Protein AF-A0A8J4T0K3-F1 (afdb_monomer)

Foldseek 3Di:
DADVVVVVVVCPLADPVLVVQLVVQLVVVLVVVQVVVVVVLVVVCVVPVPDDDDPDRPRPDRDNVSSVV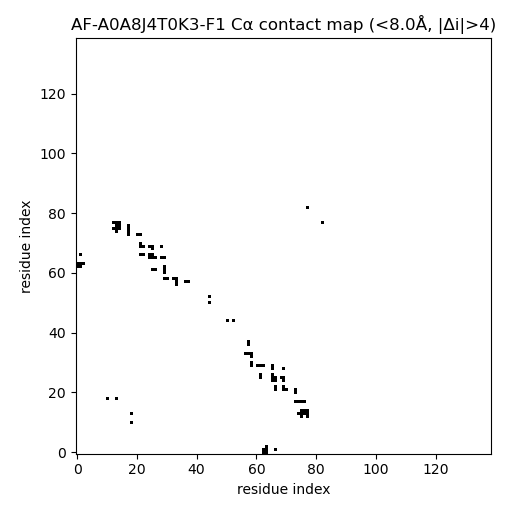SVVPRDHPDDPVNVVVVVVVVVVVVVVVPPPPDDDDPPDPPDDDDDDDDDDDDDDDDDDDDPDDPPPPPD

Secondary structure (DSSP, 8-state):
---HHHHHHHTTT--HHHHHHHHHHHHHHHHHHHHHHHHHHHHHHHH-TTSPP----S--S--HHHHHHHHHT---SS-HHHHHHHHHHHHHHHHTTTSTT----TT-------------------------SSS-S--

Structure (mmCIF, N/CA/C/O backbone):
data_AF-A0A8J4T0K3-F1
#
_entry.id   AF-A0A8J4T0K3-F1
#
loop_
_atom_site.group_PDB
_atom_site.id
_atom_site.type_symbol
_atom_site.label_atom_id
_atom_site.label_alt_id
_atom_site.label_comp_id
_atom_site.label_asym_id
_atom_site.label_entity_id
_atom_site.label_seq_id
_atom_site.pdbx_PDB_ins_code
_atom_site.Cartn_x
_atom_site.Cartn_y
_atom_site.Cartn_z
_atom_site.occupancy
_atom_site.B_iso_or_equiv
_atom_site.auth_seq_id
_atom_site.auth_comp_id
_atom_site.auth_asym_id
_atom_site.auth_atom_id
_atom_site.pdbx_PDB_model_num
ATOM 1 N N . ASP A 1 1 ? -5.083 -6.434 -13.084 1.00 83.25 1 ASP A N 1
ATOM 2 C CA . ASP A 1 1 ? -5.726 -5.509 -12.144 1.00 83.25 1 ASP A CA 1
ATOM 3 C C . ASP A 1 1 ? -5.558 -5.913 -10.679 1.00 83.25 1 ASP A C 1
ATOM 5 O O . ASP A 1 1 ? -5.376 -7.106 -10.391 1.00 83.25 1 ASP A O 1
ATOM 9 N N . VAL A 1 2 ? -5.563 -4.923 -9.781 1.00 92.56 2 VAL A N 1
ATOM 10 C CA . VAL A 1 2 ? -5.428 -5.089 -8.320 1.00 92.56 2 VAL A CA 1
ATOM 11 C C . VAL A 1 2 ? -6.794 -5.417 -7.708 1.00 92.56 2 VAL A C 1
ATOM 13 O O . VAL A 1 2 ? -7.742 -4.651 -7.843 1.00 92.56 2 VAL A O 1
ATOM 16 N N . ASP A 1 3 ? -6.904 -6.550 -7.007 1.00 94.75 3 ASP A N 1
ATOM 17 C CA . ASP A 1 3 ? -8.151 -6.954 -6.344 1.00 94.75 3 ASP A CA 1
ATOM 18 C C . ASP A 1 3 ? -8.245 -6.344 -4.935 1.00 94.75 3 ASP A C 1
ATOM 20 O O . ASP A 1 3 ? -7.762 -6.904 -3.946 1.00 94.75 3 ASP A O 1
ATOM 24 N N . LEU A 1 4 ? -8.881 -5.174 -4.849 1.00 95.38 4 LEU A N 1
ATOM 25 C CA . LEU A 1 4 ? -9.115 -4.478 -3.580 1.00 95.38 4 LEU A CA 1
ATOM 26 C C . LEU A 1 4 ? -10.061 -5.252 -2.647 1.00 95.38 4 LEU A C 1
ATOM 28 O O . LEU A 1 4 ? -9.947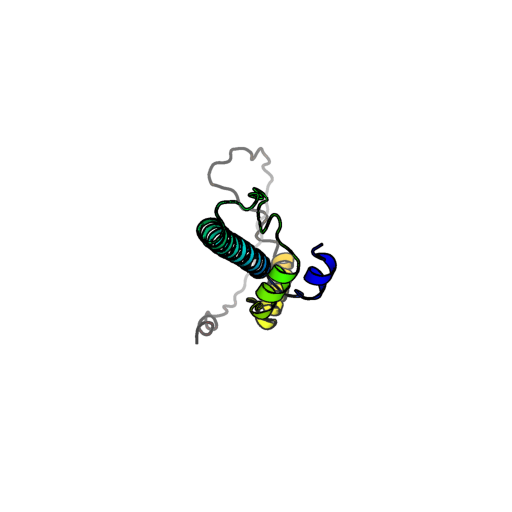 -5.137 -1.428 1.00 95.38 4 LEU A O 1
ATOM 32 N N . GLY A 1 5 ? -10.973 -6.059 -3.199 1.00 96.94 5 GLY A N 1
ATOM 33 C CA . GLY A 1 5 ? -11.888 -6.886 -2.415 1.00 96.94 5 GLY A CA 1
ATOM 34 C C . GLY A 1 5 ? -11.161 -8.029 -1.713 1.00 96.94 5 GLY A C 1
ATOM 35 O O . GLY A 1 5 ? -11.453 -8.334 -0.556 1.00 96.94 5 GLY A O 1
ATOM 36 N N . TYR A 1 6 ? -10.183 -8.638 -2.383 1.00 95.50 6 TYR A N 1
ATOM 37 C CA . TYR A 1 6 ? -9.279 -9.601 -1.763 1.00 95.50 6 TYR A CA 1
ATOM 38 C C . TYR A 1 6 ? -8.399 -8.939 -0.700 1.00 95.50 6 TYR A C 1
ATOM 40 O O . TYR A 1 6 ? -8.351 -9.441 0.422 1.00 95.50 6 TYR A O 1
ATOM 48 N N . LEU A 1 7 ? -7.773 -7.794 -1.012 1.00 95.81 7 LEU A N 1
ATOM 49 C CA . LEU A 1 7 ? -6.939 -7.054 -0.055 1.00 95.81 7 LEU A CA 1
ATOM 50 C C . LEU A 1 7 ? -7.706 -6.727 1.231 1.00 95.81 7 LEU A C 1
ATOM 52 O O . LEU A 1 7 ? -7.226 -7.049 2.312 1.00 95.81 7 LEU A O 1
ATOM 56 N N . ALA A 1 8 ? -8.933 -6.212 1.118 1.00 96.44 8 ALA A N 1
ATOM 57 C CA . ALA A 1 8 ? -9.779 -5.912 2.271 1.00 96.44 8 ALA A CA 1
ATOM 58 C C . ALA A 1 8 ? -10.052 -7.142 3.158 1.00 96.44 8 ALA A C 1
ATOM 60 O O . ALA A 1 8 ? -10.050 -7.030 4.383 1.00 96.44 8 ALA A O 1
ATOM 61 N N . LYS A 1 9 ? -10.250 -8.326 2.558 1.00 96.88 9 LYS A N 1
ATOM 62 C CA . LYS A 1 9 ? -10.474 -9.579 3.301 1.00 96.88 9 LYS A CA 1
ATOM 63 C C . LYS A 1 9 ? -9.237 -10.028 4.078 1.00 96.88 9 LYS A C 1
ATOM 65 O O . LYS A 1 9 ? -9.379 -10.579 5.166 1.00 96.88 9 LYS A O 1
ATOM 70 N N . VAL A 1 10 ? -8.039 -9.825 3.528 1.00 95.62 10 VAL A N 1
ATOM 71 C CA . VAL A 1 10 ? -6.784 -10.275 4.157 1.00 95.62 10 VAL A CA 1
ATOM 72 C C . VAL A 1 10 ? -6.181 -9.251 5.121 1.00 95.62 10 VAL A C 1
ATOM 74 O O . VAL A 1 10 ? -5.312 -9.606 5.913 1.00 95.62 10 VAL A O 1
ATOM 77 N N . THR A 1 11 ? -6.652 -8.003 5.111 1.00 96.56 11 THR A N 1
ATOM 78 C CA . THR A 1 11 ? -6.208 -6.931 6.019 1.00 96.56 11 THR A CA 1
ATOM 79 C C . THR A 1 11 ? -7.152 -6.723 7.209 1.00 96.56 11 THR A C 1
ATOM 81 O O . THR A 1 11 ? -7.249 -5.618 7.742 1.00 96.56 11 THR A O 1
ATOM 84 N N . GLN A 1 12 ? -7.882 -7.750 7.652 1.00 95.31 12 GLN A N 1
ATOM 85 C CA . GLN A 1 12 ? -8.770 -7.616 8.810 1.00 95.31 12 GLN A CA 1
ATOM 86 C C . GLN A 1 12 ? -7.984 -7.192 10.066 1.00 95.31 12 GLN A C 1
ATOM 88 O O . GLN A 1 12 ? -6.965 -7.785 10.427 1.00 95.31 12 GLN A O 1
ATOM 93 N N . GLY A 1 13 ? -8.476 -6.149 10.737 1.00 94.19 13 GLY A N 1
ATOM 94 C CA . GLY A 1 13 ? -7.854 -5.561 11.926 1.00 94.19 13 GLY A CA 1
ATOM 95 C C . GLY A 1 13 ? -6.700 -4.593 11.637 1.00 94.19 13 GLY A C 1
ATOM 96 O O . GLY A 1 13 ? -6.179 -3.993 12.575 1.00 94.19 13 GLY A O 1
ATOM 97 N N . PHE A 1 14 ? -6.289 -4.424 10.378 1.00 97.19 14 PHE A N 1
ATOM 98 C CA . PHE A 1 14 ? -5.352 -3.365 10.006 1.00 97.19 14 PHE A CA 1
ATOM 99 C C . PHE A 1 14 ? -5.996 -2.006 10.256 1.00 97.19 14 PHE A C 1
ATOM 101 O O . PHE A 1 14 ? -7.175 -1.791 9.968 1.00 97.19 14 PHE A O 1
ATOM 108 N N . SER A 1 15 ? -5.212 -1.082 10.798 1.00 96.81 15 SER A N 1
ATOM 109 C CA . SER A 1 15 ? -5.633 0.306 10.913 1.00 96.81 15 SER A CA 1
ATOM 110 C C . SER A 1 15 ? -5.556 1.006 9.552 1.00 96.81 15 SER A C 1
ATOM 112 O O . SER A 1 15 ? -4.879 0.550 8.628 1.00 96.81 15 SER A O 1
ATOM 114 N N . GLY A 1 16 ? -6.195 2.172 9.429 1.00 96.62 16 GLY A N 1
ATOM 115 C CA . GLY A 1 16 ? -6.045 3.006 8.231 1.00 96.62 16 GLY A CA 1
ATOM 116 C C . GLY A 1 16 ? -4.590 3.420 7.964 1.00 96.62 16 GLY A C 1
ATOM 117 O O . GLY A 1 16 ? -4.193 3.558 6.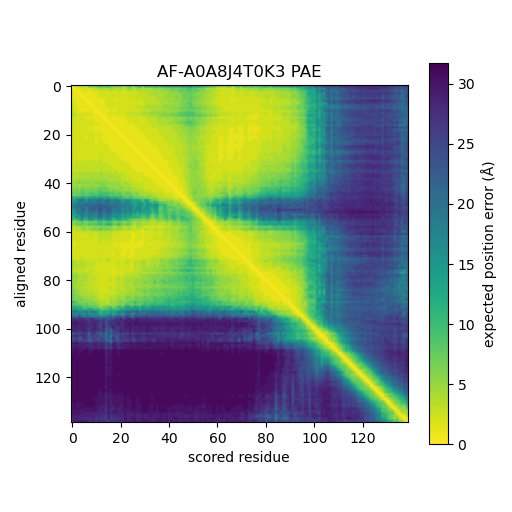806 1.00 96.62 16 GLY A O 1
ATOM 118 N N . ALA A 1 17 ? -3.777 3.560 9.017 1.00 97.62 17 ALA A N 1
ATOM 119 C CA . ALA A 1 17 ? -2.349 3.833 8.888 1.00 97.62 17 ALA A CA 1
ATOM 120 C C . ALA A 1 17 ? -1.598 2.632 8.291 1.00 97.62 17 ALA A C 1
ATOM 122 O O . ALA A 1 17 ? -0.806 2.819 7.371 1.00 97.62 17 ALA A O 1
ATOM 123 N N . ASP A 1 18 ? -1.910 1.410 8.733 1.00 97.56 18 ASP A N 1
ATOM 124 C CA . ASP A 1 18 ? -1.290 0.190 8.197 1.00 97.56 18 ASP A CA 1
ATOM 125 C C . ASP A 1 18 ? -1.630 0.009 6.708 1.00 97.56 18 ASP A C 1
ATOM 127 O O . ASP A 1 18 ? -0.765 -0.300 5.890 1.00 97.56 18 ASP A O 1
ATOM 131 N N . LEU A 1 19 ? -2.890 0.258 6.328 1.00 97.69 19 LEU A N 1
ATOM 132 C CA . LEU A 1 19 ? -3.322 0.225 4.926 1.00 97.69 19 LEU A CA 1
ATOM 133 C C . LEU A 1 19 ? -2.594 1.280 4.084 1.00 97.69 19 LEU A C 1
ATOM 135 O O . LEU A 1 19 ? -2.153 0.999 2.969 1.00 97.69 19 LEU A O 1
ATOM 139 N N . THR A 1 20 ? -2.422 2.484 4.633 1.00 97.75 20 THR A N 1
ATOM 140 C CA . THR A 1 20 ? -1.666 3.556 3.975 1.00 97.75 20 THR A CA 1
ATOM 141 C C . THR A 1 20 ? -0.208 3.152 3.770 1.00 97.75 20 THR A C 1
ATOM 143 O O . THR A 1 20 ? 0.348 3.381 2.695 1.00 97.75 20 THR A O 1
ATOM 146 N N . GLU A 1 21 ? 0.412 2.513 4.762 1.00 97.69 21 GLU A N 1
ATOM 147 C CA . GLU A 1 21 ? 1.783 2.021 4.656 1.00 97.69 21 GLU A CA 1
ATOM 148 C C . GLU A 1 21 ? 1.933 0.985 3.531 1.00 97.69 21 GLU A C 1
ATOM 150 O O . GLU A 1 21 ? 2.885 1.067 2.750 1.00 97.69 21 GLU A O 1
ATOM 155 N N . ILE A 1 22 ? 0.983 0.054 3.392 1.00 97.38 22 ILE A N 1
ATOM 156 C CA . ILE A 1 22 ? 0.972 -0.927 2.294 1.00 97.38 22 ILE A CA 1
ATOM 157 C C . ILE A 1 22 ? 0.940 -0.211 0.938 1.00 97.38 22 ILE A C 1
ATOM 159 O O . ILE A 1 22 ? 1.777 -0.491 0.078 1.00 97.38 22 ILE A O 1
ATOM 163 N N . CYS A 1 23 ? 0.031 0.752 0.758 1.00 97.19 23 CYS A N 1
ATOM 164 C CA . CYS A 1 23 ? -0.073 1.528 -0.480 1.00 97.19 23 CYS A CA 1
ATOM 165 C C . CYS A 1 23 ? 1.218 2.298 -0.788 1.00 97.19 23 CYS A C 1
ATOM 167 O O . CYS A 1 23 ? 1.696 2.295 -1.922 1.00 97.19 23 CYS A O 1
ATOM 169 N N . GLN A 1 24 ? 1.823 2.926 0.223 1.00 97.75 24 GLN A N 1
ATOM 170 C CA . GLN A 1 24 ? 3.088 3.642 0.059 1.00 97.75 24 GLN A CA 1
ATOM 171 C C . GLN A 1 24 ? 4.234 2.705 -0.324 1.00 97.75 24 GLN A C 1
ATOM 173 O O . GLN A 1 24 ? 5.069 3.073 -1.148 1.00 97.75 24 GLN A O 1
ATOM 178 N N . ARG A 1 25 ? 4.297 1.504 0.258 1.00 97.31 25 ARG A N 1
ATOM 179 C CA . ARG A 1 25 ? 5.318 0.505 -0.083 1.00 97.31 25 ARG A CA 1
ATOM 180 C C . ARG A 1 25 ? 5.155 0.001 -1.514 1.00 97.31 25 ARG A C 1
ATOM 182 O O . ARG A 1 25 ? 6.143 -0.004 -2.243 1.00 97.31 25 ARG A O 1
ATOM 189 N N . ALA A 1 26 ? 3.933 -0.325 -1.932 1.00 97.06 26 ALA A N 1
ATOM 190 C CA . ALA A 1 26 ? 3.646 -0.730 -3.308 1.00 97.06 26 ALA A CA 1
ATOM 191 C C . ALA A 1 26 ? 4.017 0.381 -4.310 1.00 97.06 26 ALA A C 1
ATOM 193 O O . ALA A 1 26 ? 4.688 0.128 -5.307 1.00 97.06 26 ALA A O 1
ATOM 194 N N . CYS A 1 27 ? 3.667 1.633 -4.005 1.00 97.38 27 CYS A N 1
ATOM 195 C CA . CYS A 1 27 ? 4.031 2.789 -4.827 1.00 97.38 27 CYS A CA 1
ATOM 196 C C . CYS A 1 27 ? 5.554 2.982 -4.921 1.00 97.38 27 CYS A C 1
ATOM 198 O O . CYS A 1 27 ? 6.102 3.096 -6.014 1.00 97.38 27 CYS A O 1
ATOM 200 N N . LYS A 1 28 ? 6.270 2.933 -3.789 1.00 97.06 28 LYS A N 1
ATOM 201 C CA . LYS A 1 28 ? 7.741 3.036 -3.773 1.00 97.06 28 LYS A CA 1
ATOM 202 C C . LYS A 1 28 ? 8.410 1.930 -4.583 1.00 97.06 28 LYS A C 1
ATOM 204 O O . LYS A 1 28 ? 9.448 2.170 -5.192 1.00 97.06 28 LYS A O 1
ATOM 209 N N . GLN A 1 29 ? 7.841 0.730 -4.577 1.00 96.50 29 GLN A N 1
ATOM 210 C CA . GLN A 1 29 ? 8.351 -0.375 -5.373 1.00 96.50 29 GLN A CA 1
ATOM 211 C C . GLN A 1 29 ? 8.153 -0.146 -6.874 1.00 96.50 29 GLN A C 1
ATOM 213 O O . GLN A 1 29 ? 9.093 -0.371 -7.629 1.00 96.50 29 GLN A O 1
ATOM 218 N N . ALA A 1 30 ? 6.983 0.343 -7.289 1.00 96.25 30 ALA A N 1
ATOM 219 C CA . ALA A 1 30 ? 6.723 0.698 -8.683 1.00 96.25 30 ALA A CA 1
ATOM 220 C C . ALA A 1 30 ? 7.697 1.782 -9.177 1.00 96.25 30 ALA A C 1
ATOM 222 O O . ALA A 1 30 ? 8.302 1.642 -10.234 1.00 96.25 30 ALA A O 1
ATOM 223 N N . ILE A 1 31 ? 7.926 2.817 -8.360 1.00 96.00 31 ILE A N 1
ATOM 224 C CA . ILE A 1 31 ? 8.898 3.879 -8.661 1.00 96.00 31 ILE A CA 1
ATOM 225 C C . ILE A 1 31 ? 10.311 3.302 -8.803 1.00 96.00 31 ILE A C 1
ATOM 227 O O . ILE A 1 31 ? 11.038 3.667 -9.723 1.00 96.00 31 ILE A O 1
ATOM 231 N N . ARG A 1 32 ? 10.715 2.387 -7.911 1.00 95.94 32 ARG A N 1
ATOM 232 C CA . ARG A 1 32 ? 12.024 1.728 -8.010 1.00 95.94 32 ARG A CA 1
ATOM 233 C C . ARG A 1 32 ? 12.155 0.936 -9.313 1.00 95.94 32 ARG A C 1
ATOM 235 O O . ARG A 1 32 ? 13.192 1.035 -9.956 1.00 95.94 32 ARG A O 1
ATOM 242 N N . GLU A 1 33 ? 11.125 0.186 -9.700 1.00 95.31 33 GLU A N 1
ATOM 243 C CA . GLU A 1 33 ? 11.123 -0.569 -10.958 1.00 95.31 33 GLU A CA 1
ATOM 244 C C . GLU A 1 33 ? 11.228 0.353 -12.178 1.00 95.31 33 GLU A C 1
ATOM 246 O O . GLU A 1 33 ? 12.031 0.074 -13.064 1.00 95.31 33 GLU A O 1
ATOM 251 N N . SER A 1 34 ? 10.480 1.461 -12.198 1.00 94.31 34 SER A N 1
ATOM 252 C CA . SER A 1 34 ? 10.527 2.456 -13.279 1.00 94.31 34 SER A CA 1
ATOM 253 C C . SER A 1 34 ? 11.949 2.995 -13.471 1.00 94.31 34 SER A C 1
ATOM 255 O O . SER A 1 34 ? 12.516 2.877 -14.556 1.00 94.31 34 SER A O 1
ATOM 257 N N . ILE A 1 35 ? 12.595 3.436 -12.383 1.00 94.19 35 ILE A N 1
ATOM 258 C CA . ILE A 1 35 ? 13.982 3.929 -12.409 1.00 94.19 35 ILE A CA 1
ATOM 259 C C . ILE A 1 35 ? 14.957 2.840 -12.891 1.00 94.19 35 ILE A C 1
ATOM 261 O O . ILE A 1 35 ? 15.857 3.101 -13.691 1.00 94.19 35 ILE A O 1
ATOM 265 N N . GLU A 1 36 ? 14.817 1.603 -12.407 1.00 95.06 36 GLU A N 1
ATOM 266 C CA . GLU A 1 36 ? 15.684 0.491 -12.820 1.00 95.06 36 GLU A CA 1
ATOM 267 C C . GLU A 1 36 ? 15.517 0.137 -14.305 1.00 95.06 36 GLU A C 1
ATOM 269 O O . GLU A 1 36 ? 16.497 -0.217 -14.973 1.00 95.06 36 GLU A O 1
ATOM 274 N N . ALA A 1 37 ? 14.294 0.232 -14.824 1.00 91.50 37 ALA A N 1
ATO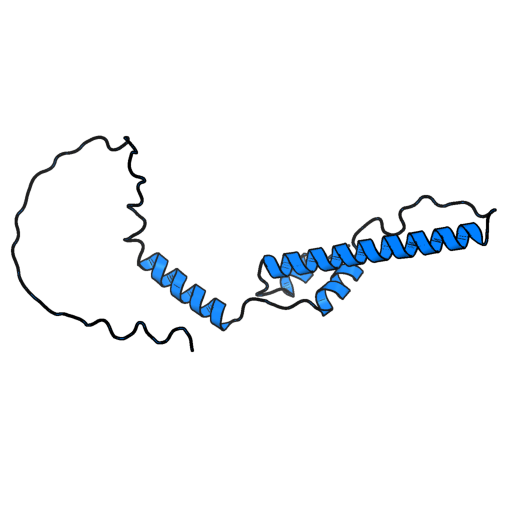M 275 C CA . ALA A 1 37 ? 13.986 -0.016 -16.221 1.00 91.50 37 ALA A CA 1
ATOM 276 C C . ALA A 1 37 ? 14.524 1.097 -17.132 1.00 91.50 37 ALA A C 1
ATOM 278 O O . ALA A 1 37 ? 15.154 0.779 -18.140 1.00 91.50 37 ALA A O 1
ATOM 279 N N . GLU A 1 38 ? 14.395 2.369 -16.744 1.00 89.94 38 GLU A N 1
ATOM 280 C CA . GLU A 1 38 ? 15.000 3.503 -17.458 1.00 89.94 38 GLU A CA 1
ATOM 281 C C . GLU A 1 38 ? 16.525 3.360 -17.561 1.00 89.94 38 GLU A C 1
ATOM 283 O O . GLU A 1 38 ? 17.098 3.455 -18.647 1.00 89.94 38 GLU A O 1
ATOM 288 N N . ILE A 1 39 ? 17.197 3.038 -16.448 1.00 91.81 39 ILE A N 1
ATOM 289 C CA . ILE A 1 39 ? 18.652 2.817 -16.434 1.00 91.81 39 ILE A CA 1
ATOM 290 C C . ILE A 1 39 ? 19.045 1.668 -17.375 1.00 91.81 39 ILE A C 1
ATOM 292 O O . ILE A 1 39 ? 20.098 1.718 -18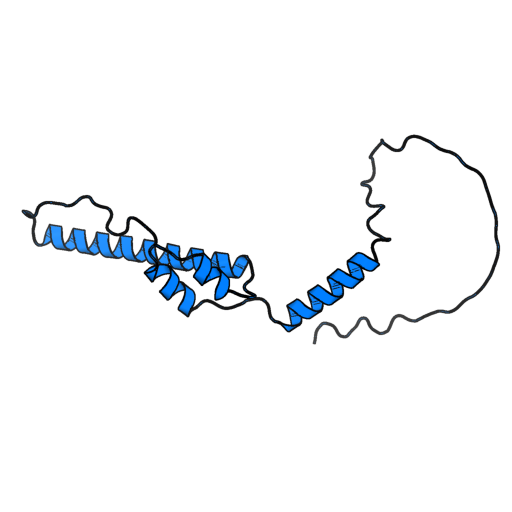.020 1.00 91.81 39 ILE A O 1
ATOM 296 N N . ARG A 1 40 ? 18.236 0.605 -17.448 1.00 90.12 40 ARG A N 1
ATOM 297 C CA . ARG A 1 40 ? 18.480 -0.524 -18.356 1.00 90.12 40 ARG A CA 1
ATOM 298 C C . ARG A 1 40 ? 18.297 -0.119 -19.816 1.00 90.12 40 ARG A C 1
ATOM 300 O O . ARG A 1 40 ? 19.157 -0.461 -20.626 1.00 90.12 40 ARG A O 1
ATOM 307 N N . ALA A 1 41 ? 17.226 0.607 -20.125 1.00 87.69 41 ALA A N 1
ATOM 308 C CA . ALA A 1 41 ? 16.922 1.066 -21.474 1.00 87.69 41 ALA A CA 1
ATOM 309 C C . ALA A 1 41 ? 18.024 1.997 -22.003 1.00 87.69 41 ALA A C 1
ATOM 311 O O . ALA A 1 41 ? 18.506 1.823 -23.120 1.00 87.69 41 ALA A O 1
ATOM 312 N N . GLU A 1 42 ? 18.511 2.915 -21.165 1.00 87.56 42 GLU A N 1
ATOM 313 C CA . GLU A 1 42 ? 19.610 3.820 -21.513 1.00 87.56 42 GLU A CA 1
ATOM 314 C C . GLU A 1 42 ? 20.922 3.066 -21.793 1.00 87.56 42 GLU A C 1
ATOM 316 O O . GLU A 1 42 ? 21.621 3.336 -22.770 1.00 87.56 42 GLU A O 1
ATOM 321 N N . ARG A 1 43 ? 21.249 2.047 -20.988 1.00 88.50 43 ARG A N 1
ATOM 322 C CA . ARG A 1 43 ? 22.422 1.191 -21.247 1.00 88.50 43 ARG A CA 1
ATOM 323 C C . ARG A 1 43 ? 22.299 0.416 -22.557 1.00 88.50 43 ARG A C 1
ATOM 325 O O . ARG A 1 43 ? 23.294 0.242 -23.258 1.00 88.50 43 ARG A O 1
ATOM 332 N N . GLU A 1 44 ? 21.103 -0.065 -22.885 1.00 86.31 44 GLU A N 1
ATOM 333 C CA . GLU A 1 44 ? 20.854 -0.774 -24.141 1.00 86.31 44 GLU A CA 1
ATOM 334 C C . GLU A 1 44 ? 20.963 0.160 -25.352 1.00 86.31 44 GLU A C 1
ATOM 336 O O . GLU A 1 44 ? 21.595 -0.211 -26.343 1.00 86.31 44 GLU A O 1
ATOM 341 N N . ARG A 1 45 ? 20.458 1.394 -25.242 1.00 83.31 45 ARG A N 1
ATOM 342 C CA . ARG A 1 45 ? 20.608 2.455 -26.251 1.00 83.31 45 ARG A CA 1
ATOM 343 C C . ARG A 1 45 ? 22.078 2.734 -26.561 1.00 83.31 45 ARG A C 1
ATOM 345 O O . ARG A 1 45 ? 22.475 2.749 -27.724 1.00 83.31 45 ARG A O 1
ATOM 352 N N . GLN A 1 46 ? 22.908 2.867 -25.525 1.00 84.19 46 GLN A N 1
ATOM 353 C CA . GLN A 1 46 ? 24.355 3.058 -25.684 1.00 84.19 46 GLN A CA 1
ATOM 354 C C . GLN A 1 46 ? 25.038 1.854 -26.352 1.00 84.19 46 GLN A C 1
ATOM 356 O O . GLN A 1 46 ? 25.975 2.026 -27.132 1.00 84.19 46 GLN A O 1
ATOM 361 N N . ALA A 1 47 ? 24.569 0.632 -26.082 1.00 86.12 47 ALA A N 1
ATOM 362 C CA . ALA A 1 47 ? 25.099 -0.584 -26.696 1.00 86.12 47 ALA A CA 1
ATOM 363 C C . ALA A 1 47 ? 24.597 -0.816 -28.136 1.00 86.12 47 ALA A C 1
ATOM 365 O O . ALA A 1 47 ? 25.264 -1.502 -28.916 1.00 86.12 47 ALA A O 1
ATOM 366 N N . ARG A 1 48 ? 23.422 -0.282 -28.501 1.00 83.81 48 ARG A N 1
ATOM 367 C CA . ARG A 1 48 ? 22.759 -0.490 -29.799 1.00 83.81 48 ARG A CA 1
ATOM 368 C C . ARG A 1 48 ? 22.172 0.826 -30.340 1.00 83.81 48 ARG A C 1
ATOM 370 O O . ARG A 1 48 ? 20.954 0.964 -30.415 1.00 83.81 48 ARG A O 1
ATOM 377 N N . PRO A 1 49 ? 23.014 1.759 -30.819 1.00 75.69 49 PRO A N 1
ATOM 378 C CA . PRO A 1 49 ? 22.586 3.111 -31.201 1.00 75.69 49 PRO A CA 1
ATOM 379 C C . PRO A 1 49 ? 21.645 3.186 -32.420 1.00 75.69 49 PRO A C 1
ATOM 381 O O . PRO A 1 49 ? 21.065 4.233 -32.672 1.00 75.69 49 PRO A O 1
ATOM 384 N N . ASN A 1 50 ? 21.489 2.096 -33.183 1.00 79.75 50 ASN A N 1
ATOM 385 C CA . ASN A 1 50 ? 20.602 2.028 -34.355 1.00 79.75 50 ASN A CA 1
ATOM 386 C C . ASN A 1 50 ? 19.277 1.288 -34.077 1.00 79.75 50 ASN A C 1
ATOM 388 O O . ASN A 1 50 ? 18.537 0.995 -35.017 1.00 79.75 50 ASN A O 1
ATOM 392 N N . ALA A 1 51 ? 19.007 0.894 -32.829 1.00 75.12 51 ALA A N 1
ATOM 393 C CA . ALA A 1 51 ? 17.728 0.293 -32.459 1.00 75.12 51 ALA A CA 1
ATOM 394 C C . ALA A 1 51 ? 16.636 1.377 -32.399 1.00 75.12 51 ALA A C 1
ATOM 396 O O . ALA A 1 51 ? 16.910 2.500 -31.989 1.00 75.12 51 ALA A O 1
ATOM 397 N N . MET A 1 52 ? 15.407 1.050 -32.819 1.00 73.75 52 MET A N 1
ATOM 398 C CA . MET A 1 52 ? 14.259 1.943 -32.621 1.00 73.75 52 MET A CA 1
ATOM 399 C C . MET A 1 52 ? 14.066 2.194 -31.123 1.00 73.75 52 MET A C 1
ATOM 401 O O . MET A 1 52 ? 13.974 1.237 -30.355 1.00 73.75 52 MET A O 1
ATOM 405 N N . GLU A 1 53 ? 13.996 3.464 -30.731 1.00 68.50 53 GLU A N 1
ATOM 406 C CA . GLU A 1 53 ? 13.639 3.853 -29.369 1.00 68.50 53 GLU A CA 1
ATOM 407 C C . GLU A 1 53 ? 12.133 3.684 -29.164 1.00 68.50 53 GLU A C 1
ATOM 409 O O . GLU A 1 53 ? 11.325 4.179 -29.949 1.00 68.50 53 GLU A O 1
ATOM 414 N N . ASP A 1 54 ? 11.773 2.969 -28.103 1.00 70.38 54 ASP A N 1
ATOM 415 C CA . ASP A 1 54 ? 10.419 2.942 -27.571 1.00 70.38 54 ASP A CA 1
ATOM 416 C C . ASP A 1 54 ? 10.369 3.944 -26.409 1.00 70.38 54 ASP A C 1
ATOM 418 O O . ASP A 1 54 ? 11.050 3.762 -25.401 1.00 70.38 54 ASP A O 1
ATOM 422 N N . GLU A 1 55 ? 9.628 5.041 -26.586 1.00 74.38 55 GLU A N 1
ATOM 423 C CA . GLU A 1 55 ? 9.424 6.087 -25.568 1.00 74.38 55 GLU A CA 1
ATOM 424 C C . GLU A 1 55 ? 8.347 5.707 -24.533 1.00 74.38 55 GLU A C 1
ATOM 426 O O . GLU A 1 55 ? 7.918 6.550 -23.743 1.00 74.38 55 GLU A O 1
ATOM 431 N N . SER A 1 56 ? 7.865 4.460 -24.532 1.00 81.44 56 SER A N 1
ATOM 432 C CA . SER A 1 56 ? 6.890 4.011 -23.541 1.00 81.44 56 SER A CA 1
ATOM 433 C C . SER A 1 56 ? 7.460 4.025 -22.117 1.00 81.44 56 SER A C 1
ATOM 435 O O . SER A 1 56 ? 8.606 3.647 -21.868 1.00 81.44 56 SER A O 1
ATOM 437 N N . ASP A 1 57 ? 6.636 4.467 -21.160 1.00 83.06 57 ASP A N 1
ATOM 438 C CA . ASP A 1 57 ? 6.951 4.339 -19.737 1.00 83.06 57 ASP A CA 1
ATOM 439 C C . ASP A 1 57 ? 7.047 2.842 -19.396 1.00 83.06 57 ASP A C 1
ATOM 441 O O . ASP A 1 57 ? 6.068 2.112 -19.598 1.00 83.06 57 ASP A O 1
ATOM 445 N N . PRO A 1 58 ? 8.195 2.360 -18.886 1.00 84.94 58 PRO A N 1
ATOM 446 C CA . PRO A 1 58 ? 8.367 0.948 -18.579 1.00 84.94 58 PRO A CA 1
ATOM 447 C C . PRO A 1 58 ? 7.444 0.449 -17.457 1.00 84.94 58 PRO A C 1
ATOM 449 O O . PRO A 1 58 ? 7.197 -0.756 -17.374 1.00 84.94 58 PRO A O 1
ATOM 452 N N . VAL A 1 59 ? 6.941 1.333 -16.586 1.00 90.31 59 VAL A N 1
ATOM 453 C CA . VAL A 1 59 ? 6.037 0.981 -15.479 1.00 90.31 59 VAL A CA 1
ATOM 454 C C . VAL A 1 59 ? 4.884 1.991 -15.412 1.00 90.31 59 VAL A C 1
ATOM 456 O O . VAL A 1 59 ? 4.839 2.830 -14.512 1.00 90.31 59 VAL A O 1
ATOM 459 N N . PRO A 1 60 ? 3.898 1.883 -16.321 1.00 90.62 60 PRO A N 1
ATOM 460 C CA . PRO A 1 60 ? 2.833 2.878 -16.444 1.00 90.62 60 PRO A CA 1
ATOM 461 C C . PRO A 1 60 ? 1.836 2.843 -15.276 1.00 90.62 60 PRO A C 1
ATOM 463 O O . PRO A 1 60 ? 1.124 3.814 -15.022 1.00 90.62 60 PRO A O 1
ATOM 466 N N . GLU A 1 61 ? 1.746 1.714 -14.566 1.00 94.19 61 GLU A N 1
ATOM 467 C CA . GLU A 1 61 ? 0.768 1.516 -13.502 1.00 94.19 61 GLU A CA 1
ATOM 468 C C . GLU A 1 61 ? 1.292 0.655 -12.348 1.00 94.19 61 GLU A C 1
ATOM 470 O O . GLU A 1 61 ? 2.152 -0.220 -12.493 1.00 94.19 61 GLU A O 1
ATOM 475 N N . ILE A 1 62 ? 0.718 0.870 -11.162 1.00 95.31 62 ILE A N 1
ATOM 476 C CA . ILE A 1 62 ? 0.991 0.027 -10.002 1.00 95.31 62 ILE A CA 1
ATOM 477 C C . ILE A 1 62 ? 0.243 -1.296 -10.178 1.00 95.31 62 ILE A C 1
ATOM 479 O O . ILE A 1 62 ? -0.975 -1.375 -10.037 1.00 95.31 62 ILE A O 1
ATOM 483 N N . THR A 1 63 ? 0.994 -2.362 -10.432 1.00 95.75 63 THR A N 1
ATOM 484 C CA . THR A 1 63 ? 0.441 -3.704 -10.618 1.00 95.75 63 THR A CA 1
ATOM 485 C C . THR A 1 63 ? 0.266 -4.471 -9.302 1.00 95.75 63 THR A C 1
ATOM 487 O O . THR A 1 63 ? 0.775 -4.105 -8.240 1.00 95.75 63 THR A O 1
ATOM 490 N N . ARG A 1 64 ? -0.418 -5.620 -9.381 1.00 95.81 64 ARG A N 1
ATOM 491 C CA . ARG A 1 64 ? -0.593 -6.562 -8.261 1.00 95.81 64 ARG A CA 1
ATOM 492 C C . ARG A 1 64 ? 0.732 -7.010 -7.640 1.00 95.81 64 ARG A C 1
ATOM 494 O O . ARG A 1 64 ? 0.796 -7.171 -6.427 1.00 95.81 64 ARG A O 1
ATOM 501 N N . ARG A 1 65 ? 1.788 -7.155 -8.446 1.00 95.19 65 ARG A N 1
ATOM 502 C CA . ARG A 1 65 ? 3.128 -7.562 -7.992 1.00 95.19 65 ARG A CA 1
ATOM 503 C C . ARG A 1 65 ? 3.672 -6.624 -6.910 1.00 95.19 65 ARG A C 1
ATOM 505 O O . ARG A 1 65 ? 4.255 -7.090 -5.935 1.00 95.19 65 ARG A O 1
ATOM 512 N N . HIS A 1 66 ? 3.415 -5.322 -7.046 1.00 96.62 66 HIS A N 1
ATOM 513 C CA . HIS A 1 66 ? 3.819 -4.322 -6.058 1.00 96.62 66 HIS A CA 1
ATOM 514 C C . HIS A 1 66 ? 3.078 -4.487 -4.731 1.00 96.62 66 HIS A C 1
ATOM 516 O O . HIS A 1 66 ? 3.662 -4.364 -3.658 1.00 96.62 66 HIS A O 1
ATOM 522 N N . PHE A 1 67 ? 1.784 -4.807 -4.794 1.00 97.06 67 PHE A N 1
ATOM 523 C CA . PHE A 1 67 ? 1.000 -5.101 -3.598 1.00 97.06 67 PHE A CA 1
ATOM 524 C C . PHE A 1 67 ? 1.417 -6.419 -2.945 1.00 97.06 67 PHE A C 1
ATOM 526 O O . PHE A 1 67 ? 1.484 -6.482 -1.722 1.00 97.06 67 PHE A O 1
ATOM 533 N N . GLU A 1 68 ? 1.743 -7.452 -3.721 1.00 95.81 68 GLU A N 1
ATOM 534 C CA . GLU A 1 68 ? 2.216 -8.735 -3.189 1.00 95.81 68 GLU A CA 1
ATOM 535 C C . GLU A 1 68 ? 3.514 -8.580 -2.393 1.00 95.81 68 GLU A C 1
ATOM 537 O O . GLU A 1 68 ? 3.636 -9.127 -1.296 1.00 95.81 68 GLU A O 1
ATOM 542 N N . GLU A 1 69 ? 4.477 -7.813 -2.902 1.00 95.75 69 GLU A N 1
ATOM 543 C CA . GLU A 1 69 ? 5.731 -7.565 -2.191 1.00 95.75 69 GLU A CA 1
ATOM 544 C C . GLU A 1 69 ? 5.556 -6.600 -1.012 1.00 95.75 69 GLU A C 1
ATOM 546 O O . GLU A 1 69 ? 6.102 -6.866 0.061 1.00 95.75 69 GLU A O 1
ATOM 551 N N . ALA A 1 70 ? 4.716 -5.566 -1.133 1.00 96.69 70 ALA A N 1
ATOM 552 C CA . ALA A 1 70 ? 4.352 -4.721 0.005 1.00 96.69 70 ALA A CA 1
ATOM 553 C C . ALA A 1 70 ? 3.705 -5.529 1.146 1.00 96.69 70 ALA A C 1
ATOM 555 O O . ALA A 1 70 ? 4.030 -5.321 2.320 1.00 96.69 70 ALA A O 1
ATOM 556 N N . MET A 1 71 ? 2.835 -6.486 0.803 1.00 95.50 71 MET A N 1
ATOM 557 C CA . MET A 1 71 ? 2.089 -7.305 1.759 1.00 95.50 71 MET A CA 1
ATOM 558 C C . MET A 1 71 ? 2.981 -8.285 2.537 1.00 95.50 71 MET A C 1
ATOM 560 O O . MET A 1 71 ? 2.673 -8.601 3.683 1.00 95.50 71 MET A O 1
ATOM 564 N N . ARG A 1 72 ? 4.127 -8.718 1.983 1.00 95.38 72 ARG A N 1
ATOM 565 C CA . ARG A 1 72 ? 5.087 -9.603 2.687 1.00 95.38 72 ARG A CA 1
ATOM 566 C C . ARG A 1 72 ? 5.619 -9.007 3.988 1.00 95.38 72 ARG A C 1
ATOM 568 O O . ARG A 1 72 ? 5.953 -9.744 4.909 1.00 95.38 72 ARG A O 1
ATOM 575 N N . PHE A 1 73 ? 5.714 -7.684 4.048 1.00 91.06 73 PHE A N 1
ATOM 576 C CA . PHE A 1 73 ? 6.248 -6.956 5.196 1.00 91.06 73 PHE A CA 1
ATOM 577 C C . PHE A 1 73 ? 5.156 -6.220 5.979 1.00 91.06 73 PHE A C 1
ATOM 579 O O . PHE A 1 73 ? 5.469 -5.452 6.894 1.00 91.06 73 PHE A O 1
ATOM 586 N N . ALA A 1 74 ? 3.893 -6.377 5.582 1.00 94.38 74 ALA A N 1
ATOM 587 C CA . ALA A 1 74 ? 2.772 -5.697 6.201 1.00 94.38 74 ALA A CA 1
ATOM 588 C C . ALA A 1 74 ? 2.514 -6.270 7.599 1.00 94.38 74 ALA A C 1
ATOM 590 O O . ALA A 1 74 ? 2.487 -7.485 7.798 1.00 94.38 74 ALA A O 1
ATOM 591 N N . ARG A 1 75 ? 2.326 -5.386 8.580 1.00 94.31 75 ARG A N 1
ATOM 592 C CA . ARG A 1 75 ? 2.051 -5.767 9.964 1.00 94.31 75 ARG A CA 1
ATOM 593 C C . ARG A 1 75 ? 0.944 -4.892 10.522 1.00 94.31 75 ARG A C 1
ATOM 595 O O . ARG A 1 75 ? 0.906 -3.694 10.275 1.00 94.31 75 ARG A O 1
ATOM 602 N N . ARG A 1 76 ? 0.083 -5.510 11.320 1.00 95.81 76 ARG A N 1
ATOM 603 C CA . ARG A 1 76 ? -0.945 -4.818 12.084 1.00 95.81 76 ARG A CA 1
ATOM 604 C C . ARG A 1 76 ? -0.307 -4.037 13.228 1.00 95.81 76 ARG A C 1
ATOM 606 O O . ARG A 1 76 ? 0.398 -4.637 14.045 1.00 95.81 76 ARG A O 1
ATOM 613 N N . SER A 1 77 ? -0.546 -2.732 13.291 1.00 95.69 77 SER A N 1
ATOM 614 C CA . SER A 1 77 ? -0.026 -1.897 14.381 1.00 95.69 77 SER A CA 1
ATOM 615 C C . SER A 1 77 ? -0.848 -2.028 15.661 1.00 95.69 77 SER A C 1
ATOM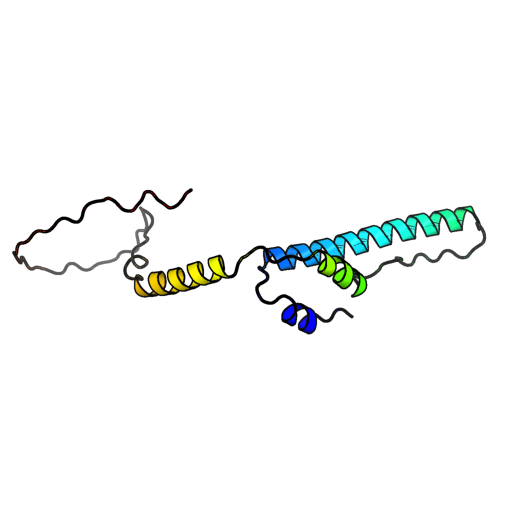 617 O O . SER A 1 77 ? -0.287 -1.966 16.751 1.00 95.69 77 SER A O 1
ATOM 619 N N . VAL A 1 78 ? -2.160 -2.261 15.545 1.00 95.19 78 VAL A N 1
ATOM 620 C CA . VAL A 1 78 ? -3.075 -2.333 16.693 1.00 95.19 78 VAL A CA 1
ATOM 621 C C . VAL A 1 78 ? -3.265 -3.780 17.160 1.00 95.19 78 VAL A C 1
ATOM 623 O O . VAL A 1 78 ? -3.573 -4.686 16.375 1.00 95.19 78 VAL A O 1
ATOM 626 N N . THR A 1 79 ? -3.086 -4.020 18.461 1.00 95.19 79 THR A N 1
ATOM 627 C CA . THR A 1 79 ? -3.250 -5.352 19.062 1.00 95.19 79 THR A CA 1
ATOM 628 C C . THR A 1 79 ? -4.716 -5.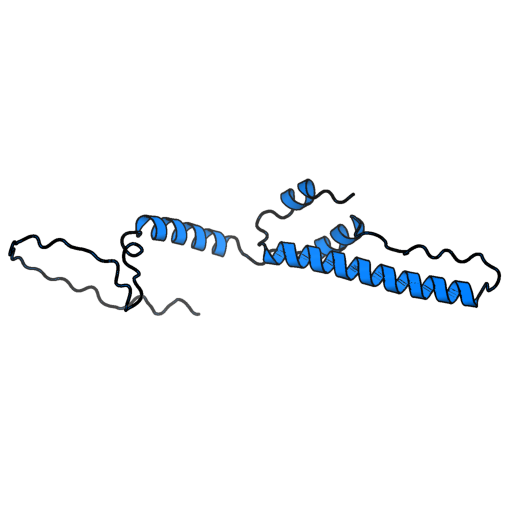653 19.391 1.00 95.19 79 THR A C 1
ATOM 630 O O . THR A 1 79 ? -5.509 -4.741 19.601 1.00 95.19 79 THR A O 1
ATOM 633 N N . GLU A 1 80 ? -5.093 -6.936 19.494 1.00 93.69 80 GLU A N 1
ATOM 634 C CA . GLU A 1 80 ? -6.459 -7.320 19.923 1.00 93.69 80 GLU A CA 1
ATOM 635 C C . GLU A 1 80 ? -6.808 -6.790 21.323 1.00 93.69 80 GLU A C 1
ATOM 637 O O . GLU A 1 80 ? -7.967 -6.506 21.625 1.00 93.69 80 GLU A O 1
ATOM 642 N N . ASN A 1 81 ? -5.807 -6.668 22.199 1.00 95.44 81 ASN A N 1
ATOM 643 C CA . ASN A 1 81 ? -6.026 -6.209 23.565 1.00 95.44 81 ASN A CA 1
ATOM 644 C C . ASN A 1 81 ? -6.392 -4.720 23.586 1.00 95.44 81 ASN A C 1
ATOM 646 O O . ASN A 1 81 ? -7.287 -4.312 24.324 1.00 95.44 81 ASN A O 1
ATOM 650 N N . ASP A 1 82 ? -5.746 -3.926 22.729 1.00 94.38 82 ASP A N 1
ATOM 651 C CA . ASP A 1 82 ? -6.072 -2.510 22.566 1.00 94.38 82 ASP A CA 1
ATOM 652 C C . ASP A 1 82 ? -7.464 -2.346 21.961 1.00 94.38 82 ASP A C 1
ATOM 654 O O . ASP A 1 82 ? -8.260 -1.579 22.497 1.00 94.38 82 ASP A O 1
ATOM 658 N N . VAL A 1 83 ? -7.805 -3.127 20.927 1.00 94.00 83 VAL A N 1
ATOM 659 C CA . VAL A 1 83 ? -9.157 -3.128 20.334 1.00 94.00 83 VAL A CA 1
ATOM 660 C C . VAL A 1 83 ? -10.219 -3.370 21.408 1.00 94.00 83 VAL A C 1
ATOM 662 O O . VAL A 1 83 ? -11.147 -2.575 21.543 1.00 94.00 83 VAL A O 1
ATOM 665 N N . ARG A 1 84 ? -10.043 -4.396 22.250 1.00 94.88 84 ARG A N 1
ATOM 666 C CA . ARG A 1 84 ? -10.992 -4.715 23.326 1.00 94.88 84 ARG A CA 1
ATOM 667 C C . ARG A 1 84 ? -11.131 -3.583 24.348 1.00 94.88 84 ARG A C 1
ATOM 669 O O . ARG A 1 84 ? -12.244 -3.272 24.772 1.00 94.88 84 ARG A O 1
ATOM 676 N N . LYS A 1 85 ? -10.019 -2.956 24.746 1.00 94.94 85 LYS A N 1
ATOM 677 C CA . LYS A 1 85 ? -10.040 -1.801 25.661 1.00 94.94 85 LYS A CA 1
ATOM 678 C C . LYS A 1 85 ? -10.800 -0.623 25.045 1.00 94.94 85 LYS A C 1
ATOM 680 O O . LYS A 1 85 ? -11.628 -0.019 25.725 1.00 94.94 85 LYS A O 1
ATOM 685 N N . TYR A 1 86 ? -10.570 -0.328 23.764 1.00 93.06 86 TYR A N 1
ATOM 686 C CA . TYR A 1 86 ? -11.286 0.729 23.045 1.00 93.06 86 TYR A CA 1
ATOM 687 C C . TYR A 1 86 ? -12.785 0.440 22.920 1.00 93.06 86 TYR A C 1
ATOM 689 O O . TYR A 1 86 ? -13.593 1.348 23.116 1.00 93.06 86 TYR A O 1
ATOM 697 N N . GLU A 1 87 ? -13.179 -0.808 22.664 1.00 93.06 87 GLU A N 1
ATOM 698 C CA . GLU A 1 87 ? -14.590 -1.206 22.625 1.00 93.06 87 GLU A CA 1
ATOM 699 C C . GLU A 1 87 ? -15.277 -0.973 23.977 1.00 93.06 87 GLU A C 1
ATOM 701 O O . GLU A 1 87 ? -16.296 -0.278 24.032 1.00 93.06 87 GLU A O 1
ATOM 706 N N . MET A 1 88 ? -14.688 -1.461 25.075 1.00 91.19 88 MET A N 1
ATOM 707 C CA . MET A 1 88 ? -15.209 -1.259 26.437 1.00 91.19 88 MET A CA 1
ATOM 708 C C . MET A 1 88 ? -15.316 0.227 26.801 1.00 91.19 88 MET A C 1
ATOM 710 O O . MET A 1 88 ? -16.326 0.672 27.360 1.00 91.19 88 MET A O 1
ATOM 714 N N . PHE A 1 89 ? -14.295 1.013 26.450 1.00 92.00 89 PHE A N 1
ATOM 715 C CA . PHE A 1 89 ? -14.297 2.452 26.684 1.00 92.00 89 PHE A CA 1
ATOM 716 C C . PHE A 1 89 ? -15.392 3.152 25.872 1.00 92.00 89 PHE A C 1
ATOM 718 O O . PHE A 1 89 ? -16.128 3.971 26.417 1.00 92.00 89 PHE A O 1
ATOM 725 N N . SER A 1 90 ? -15.564 2.801 24.594 1.00 91.25 90 SER A N 1
ATOM 726 C CA . SER A 1 90 ? -16.565 3.421 23.716 1.00 91.25 90 SER A CA 1
ATOM 727 C C . SER A 1 90 ? -18.006 3.182 24.185 1.00 91.25 90 SER A C 1
ATOM 729 O O . SER A 1 90 ? -18.821 4.107 24.149 1.00 91.25 90 SER A O 1
ATOM 731 N N . GLN A 1 91 ? -18.308 1.984 24.699 1.00 87.00 91 GLN A N 1
ATOM 732 C CA . GLN A 1 91 ? -19.618 1.645 25.261 1.00 87.00 91 GLN A CA 1
ATOM 733 C C . GLN A 1 91 ? -19.892 2.432 26.546 1.00 87.00 91 GLN A C 1
ATOM 735 O O . GLN A 1 91 ? -20.964 3.019 26.701 1.00 87.00 91 GLN A O 1
ATOM 740 N N . THR A 1 92 ? -18.900 2.506 27.437 1.00 85.00 92 THR A N 1
ATOM 741 C CA . THR A 1 92 ? -19.012 3.248 28.702 1.00 85.00 92 THR A CA 1
ATOM 742 C C . THR A 1 92 ? -19.136 4.756 28.457 1.00 85.00 92 THR A C 1
ATOM 744 O O . THR A 1 92 ? -19.953 5.413 29.094 1.00 85.00 92 THR A O 1
ATOM 747 N N . LEU A 1 93 ? -18.393 5.307 27.488 1.00 81.06 93 LEU A N 1
ATOM 748 C CA . LEU A 1 93 ? -18.463 6.716 27.080 1.00 81.06 93 LEU A CA 1
ATOM 749 C C . LEU A 1 93 ? -19.829 7.075 26.471 1.00 81.06 93 LEU A C 1
ATOM 751 O O . LEU A 1 93 ? -20.358 8.160 26.702 1.00 81.06 93 LEU A O 1
ATOM 755 N N . GLN A 1 94 ? -20.417 6.173 25.679 1.00 72.06 94 GLN A N 1
ATOM 756 C CA . GLN A 1 94 ? -21.757 6.367 25.121 1.00 72.06 94 GLN A CA 1
ATOM 757 C C . GLN A 1 94 ? -22.848 6.300 26.195 1.00 72.06 94 GLN A C 1
ATOM 759 O O . GLN A 1 94 ? -23.804 7.070 26.118 1.00 72.06 94 GLN A O 1
ATOM 764 N N . GLN A 1 95 ? -22.689 5.443 27.209 1.00 70.56 95 GLN A N 1
ATOM 765 C CA . GLN A 1 95 ? -23.585 5.383 28.370 1.00 70.56 95 GLN A CA 1
ATOM 766 C C . GLN A 1 95 ? -23.412 6.593 29.303 1.00 70.56 95 GLN A C 1
ATOM 768 O O . GLN A 1 95 ? -24.390 7.072 29.871 1.00 70.56 95 GLN A O 1
ATOM 773 N N . SER A 1 96 ? -22.198 7.146 29.411 1.00 61.03 96 SER A N 1
ATOM 774 C CA . SER A 1 96 ? -21.887 8.332 30.220 1.00 61.03 96 SER A CA 1
ATOM 775 C C . SER A 1 96 ? -22.097 9.667 29.493 1.00 61.03 96 SER A C 1
ATOM 777 O O . SER A 1 96 ? -21.698 10.715 30.011 1.00 61.03 96 SER A O 1
ATOM 779 N N . ARG A 1 97 ? -22.793 9.678 28.340 1.00 58.88 97 ARG A N 1
ATOM 780 C CA . ARG A 1 97 ? -23.223 10.879 27.579 1.00 58.88 97 ARG A CA 1
ATOM 781 C C . ARG A 1 97 ? -24.155 11.848 28.347 1.00 58.88 97 ARG A C 1
ATOM 783 O O . ARG A 1 97 ? -24.906 12.597 27.735 1.00 58.88 97 ARG A O 1
ATOM 790 N N . GLY A 1 98 ? -24.054 11.924 29.672 1.00 56.47 98 GLY A N 1
ATOM 791 C CA . GLY A 1 98 ? -24.465 13.071 30.482 1.00 56.47 98 GLY A CA 1
ATOM 792 C C . GLY A 1 98 ? -23.450 14.228 30.518 1.00 56.47 98 GLY A C 1
ATOM 793 O O . GLY A 1 98 ? -23.783 15.279 31.050 1.00 56.47 98 GLY A O 1
ATOM 794 N N . ILE A 1 99 ? -22.234 14.082 29.963 1.00 60.75 99 ILE A N 1
ATOM 795 C CA . ILE A 1 99 ? -21.170 15.114 30.072 1.00 60.75 99 ILE A CA 1
ATOM 796 C C . ILE A 1 99 ? -20.958 15.927 28.772 1.00 60.75 99 ILE A C 1
ATOM 798 O O . ILE A 1 99 ? -20.503 17.067 28.815 1.00 60.75 99 ILE A O 1
ATOM 802 N N . GLY A 1 100 ? -21.341 15.398 27.603 1.00 57.22 100 GLY A N 1
ATOM 803 C CA . GLY A 1 100 ? -21.105 16.041 26.296 1.00 57.22 100 GLY A CA 1
ATOM 804 C C . GLY A 1 100 ? -22.158 17.062 25.838 1.00 57.22 100 GLY A C 1
ATOM 805 O O . GLY A 1 100 ? -22.002 17.640 24.767 1.00 57.22 100 GLY A O 1
ATOM 806 N N . GLY A 1 101 ? -23.228 17.284 26.609 1.00 59.44 101 GLY A N 1
ATOM 807 C CA . GLY A 1 101 ? -24.310 18.213 26.243 1.00 59.44 101 GLY A CA 1
ATOM 808 C C . GLY A 1 101 ? -24.000 19.697 26.479 1.00 59.44 101 GLY A C 1
ATOM 809 O O . GLY A 1 101 ? -24.742 20.554 26.006 1.00 59.44 101 GLY A O 1
ATOM 810 N N . ASN A 1 102 ? -22.917 20.019 27.197 1.00 61.81 102 ASN A N 1
ATOM 811 C CA . ASN A 1 102 ? -22.694 21.360 27.752 1.00 61.81 102 ASN A CA 1
ATOM 812 C C . ASN A 1 102 ? -21.332 21.984 27.399 1.00 61.81 102 ASN A C 1
ATOM 814 O O . ASN A 1 102 ? -20.897 22.917 28.073 1.00 61.81 102 ASN A O 1
ATOM 818 N N . PHE A 1 103 ? -20.657 21.533 26.337 1.00 65.62 103 PHE A N 1
ATOM 819 C CA . PHE A 1 103 ? -19.476 22.243 25.842 1.00 65.62 103 PHE A CA 1
ATOM 820 C C . PHE A 1 103 ? -19.905 23.540 25.134 1.00 65.62 103 PHE A C 1
ATOM 822 O O . PHE A 1 103 ? -20.406 23.511 24.012 1.00 65.62 103 PHE A O 1
ATOM 829 N N . ARG A 1 104 ? -19.717 24.685 25.800 1.00 68.69 104 ARG A N 1
ATOM 830 C CA . ARG A 1 104 ? -19.796 26.018 25.186 1.00 68.69 104 ARG A CA 1
ATOM 831 C C . ARG A 1 104 ? -18.472 26.748 25.373 1.00 68.69 104 ARG A C 1
ATOM 833 O O . ARG A 1 104 ? -17.936 26.797 26.478 1.00 68.69 104 ARG A O 1
ATOM 840 N N . PHE A 1 105 ? -17.972 27.348 24.296 1.00 65.62 105 PHE A N 1
ATOM 841 C CA . PHE A 1 105 ? -16.864 28.295 24.376 1.00 65.62 105 PHE A CA 1
ATOM 842 C C . PHE A 1 105 ? -17.317 29.569 25.116 1.00 65.62 105 PHE A C 1
ATOM 844 O O . PHE A 1 105 ? -18.460 30.000 24.927 1.00 65.62 105 PHE A O 1
ATOM 851 N N . PRO A 1 106 ? -16.462 30.199 25.943 1.00 58.34 106 PRO A N 1
ATOM 852 C CA . PRO A 1 106 ? -16.791 31.479 26.563 1.00 58.34 106 PRO A CA 1
ATOM 853 C C . PRO A 1 106 ? -17.040 32.540 25.477 1.00 58.34 106 PRO A C 1
ATOM 855 O O . PRO A 1 106 ? -16.125 32.863 24.723 1.00 58.34 106 PRO A O 1
ATOM 858 N N . GLY A 1 107 ? -18.268 33.069 25.387 1.00 61.22 107 GLY A N 1
ATOM 859 C CA . GLY A 1 107 ? -18.601 34.209 24.519 1.00 61.22 107 GLY A CA 1
ATOM 860 C C . GLY A 1 107 ? -19.654 33.993 23.423 1.00 61.22 107 GLY A C 1
ATOM 861 O O . GLY A 1 107 ? -19.850 34.909 22.634 1.00 61.22 107 GLY A O 1
ATOM 862 N N . ASP A 1 108 ? -20.347 32.852 23.353 1.00 57.25 108 ASP A N 1
ATOM 863 C CA . ASP A 1 108 ? -21.462 32.666 22.406 1.00 57.25 108 ASP A CA 1
ATOM 864 C C . ASP A 1 108 ? -22.759 33.357 22.907 1.00 57.25 108 ASP A C 1
ATOM 866 O O . ASP A 1 108 ? -23.317 32.934 23.924 1.00 57.25 108 ASP A O 1
ATOM 870 N N . PRO A 1 109 ? -23.265 34.408 22.224 1.00 55.31 109 PRO A N 1
ATOM 871 C CA . PRO A 1 109 ? -24.414 35.196 22.670 1.00 55.31 109 PRO A CA 1
ATOM 872 C C . PRO A 1 109 ? -25.781 34.573 22.325 1.00 55.31 109 PRO A C 1
ATOM 874 O O . PRO A 1 109 ? -26.813 35.200 22.562 1.00 55.31 109 PRO A O 1
ATOM 877 N N . THR A 1 110 ? -25.848 33.349 21.791 1.00 56.38 110 THR A N 1
ATOM 878 C CA . THR A 1 110 ? -27.132 32.703 21.457 1.00 56.38 110 THR A CA 1
ATOM 879 C C . THR A 1 110 ? -27.652 31.802 22.586 1.00 56.38 110 THR A C 1
ATOM 881 O O . THR A 1 110 ? -27.639 30.568 22.535 1.00 56.38 110 THR A O 1
ATOM 884 N N . GLY A 1 111 ? -28.118 32.447 23.655 1.00 47.94 111 GLY A N 1
ATOM 885 C CA . GLY A 1 111 ? -28.792 31.826 24.799 1.00 47.94 111 GLY A CA 1
ATOM 886 C C . GLY A 1 111 ? -29.991 32.658 25.246 1.00 47.94 111 GLY A C 1
ATOM 887 O O . GLY A 1 111 ? -30.014 33.178 26.357 1.00 47.94 111 GLY A O 1
ATOM 888 N N . GLY A 1 112 ? -30.961 32.842 24.349 1.00 41.56 112 GLY A N 1
ATOM 889 C CA . GLY A 1 112 ? -32.209 33.538 24.644 1.00 41.56 112 GLY A CA 1
ATOM 890 C C . GLY A 1 112 ? -33.090 32.769 25.638 1.00 41.56 112 GLY A C 1
ATOM 891 O O . GLY A 1 112 ? -33.535 31.670 25.337 1.00 41.56 112 GLY A O 1
ATOM 892 N N . ALA A 1 113 ? -33.329 33.412 26.785 1.00 43.12 113 ALA A N 1
ATOM 893 C CA . ALA A 1 113 ? -34.522 33.402 27.643 1.00 43.12 113 ALA A CA 1
ATOM 894 C C . ALA A 1 113 ? -35.162 32.067 28.094 1.00 43.12 113 ALA A C 1
ATOM 896 O O . ALA A 1 113 ? -35.825 31.396 27.318 1.00 43.12 113 ALA A O 1
ATOM 897 N N . THR A 1 114 ? -35.148 31.828 29.418 1.00 39.47 114 THR A N 1
ATOM 898 C CA . THR A 1 114 ? -36.371 31.740 30.262 1.00 39.47 114 THR A CA 1
ATOM 899 C C . THR A 1 114 ? -36.006 31.803 31.759 1.00 39.47 114 THR A C 1
ATOM 901 O O . THR A 1 114 ? -35.137 31.043 32.185 1.00 39.47 114 THR A O 1
ATOM 904 N N . PRO A 1 115 ? -36.652 32.654 32.586 1.00 49.97 115 PRO A N 1
ATOM 905 C CA . PRO A 1 115 ? -36.563 32.593 34.044 1.00 49.97 115 PRO A CA 1
ATOM 906 C C . PRO A 1 115 ? -37.725 31.759 34.612 1.00 49.97 115 PRO A C 1
ATOM 908 O O . PRO A 1 115 ? -38.882 31.988 34.268 1.00 49.97 115 PRO A O 1
ATOM 911 N N . GLY A 1 116 ? -37.434 30.798 35.493 1.00 35.06 116 GLY A N 1
ATOM 912 C CA . GLY A 1 116 ? -38.448 29.893 36.051 1.00 35.06 116 GLY A CA 1
ATOM 913 C C . GLY A 1 116 ? -38.080 29.317 37.419 1.00 35.06 116 GLY A C 1
ATOM 914 O O . GLY A 1 116 ? -37.590 28.203 37.518 1.00 35.06 116 GLY A O 1
ATOM 915 N N . SER A 1 117 ? -38.302 30.124 38.457 1.00 40.59 117 SER A N 1
ATOM 916 C CA . SER A 1 117 ? -38.770 29.764 39.810 1.00 40.59 117 SER A CA 1
ATOM 917 C C . SER A 1 117 ? -38.509 28.353 40.395 1.00 40.59 117 SER A C 1
ATOM 919 O O . SER A 1 117 ? -39.223 27.404 40.088 1.00 40.59 117 SER A O 1
ATOM 921 N N . GLY A 1 118 ? -37.652 28.305 41.424 1.00 35.06 118 GLY A N 1
ATOM 922 C CA . GLY A 1 118 ? -38.018 27.847 42.778 1.00 35.06 118 GLY A CA 1
ATOM 923 C C . GLY A 1 118 ? -38.078 26.344 43.106 1.00 35.06 118 GLY A C 1
ATOM 924 O O . GLY A 1 118 ? -39.010 25.656 42.711 1.00 35.06 118 GLY A O 1
ATOM 925 N N . ARG A 1 119 ? -37.188 25.897 44.014 1.00 37.34 119 ARG A N 1
ATOM 926 C CA . ARG A 1 119 ? -37.517 25.154 45.261 1.00 37.34 119 ARG A CA 1
ATOM 927 C C . ARG A 1 119 ? -36.263 24.935 46.133 1.00 37.34 119 ARG A C 1
ATOM 929 O O . ARG A 1 119 ? -35.239 24.533 45.591 1.00 37.34 119 ARG A O 1
ATOM 936 N N . PRO A 1 120 ? -36.331 25.132 47.466 1.00 50.31 120 PRO A N 1
ATOM 937 C CA . PRO A 1 120 ? -35.307 24.668 48.397 1.00 50.31 120 PRO A CA 1
ATOM 938 C C . PRO A 1 120 ? -35.663 23.261 48.911 1.00 50.31 120 PRO A C 1
ATOM 940 O O . PRO A 1 120 ? -36.820 22.983 49.229 1.00 50.31 120 PRO A O 1
ATOM 943 N N . GLY A 1 121 ? -34.677 22.369 49.000 1.00 34.06 121 GLY A N 1
ATOM 944 C CA . GLY A 1 121 ? -34.841 21.021 49.547 1.00 34.06 121 GLY A CA 1
ATOM 945 C C . GLY A 1 121 ? -33.557 20.549 50.221 1.00 34.06 121 GLY A C 1
ATOM 946 O O . GLY A 1 121 ? -32.532 20.409 49.566 1.00 34.06 121 GLY A O 1
ATOM 947 N N . ALA A 1 122 ? -33.628 20.366 51.538 1.00 39.69 122 ALA A N 1
ATOM 948 C CA . ALA A 1 122 ? -32.561 19.923 52.431 1.00 39.69 122 ALA A CA 1
ATOM 949 C C . ALA A 1 122 ? -32.370 18.387 52.443 1.00 39.69 122 ALA A C 1
ATOM 951 O O . ALA A 1 122 ? -33.313 17.655 52.153 1.00 39.69 122 ALA A O 1
ATOM 952 N N . GLY A 1 123 ? -31.187 17.924 52.884 1.00 32.84 123 GLY A N 1
ATOM 953 C CA . GLY A 1 123 ? -30.879 16.528 53.277 1.00 32.84 123 GLY A CA 1
ATOM 954 C C . GLY A 1 123 ? -29.524 16.048 52.723 1.00 32.84 123 GLY A C 1
ATOM 955 O O . GLY A 1 123 ? -29.420 15.847 51.524 1.00 32.84 123 GLY A O 1
ATOM 956 N N . VAL A 1 124 ? -28.404 16.107 53.463 1.00 39.03 124 VAL A N 1
ATOM 957 C CA . VAL A 1 124 ? -27.862 15.150 54.472 1.00 39.03 124 VAL A CA 1
ATOM 958 C C . VAL A 1 124 ? -27.147 13.916 53.876 1.00 39.03 124 VAL A C 1
ATOM 960 O O . VAL A 1 124 ? -27.769 13.116 53.192 1.00 39.03 124 VAL A O 1
ATOM 963 N N . GLY A 1 125 ? -25.871 13.740 54.277 1.00 33.94 125 GLY A N 1
ATOM 964 C CA . GLY A 1 125 ? -25.058 12.502 54.226 1.00 33.94 125 GLY A CA 1
ATOM 965 C C . GLY A 1 125 ? -24.201 12.370 52.957 1.00 33.94 125 GLY A C 1
ATOM 966 O O . GLY A 1 125 ? -24.745 12.260 51.874 1.00 33.94 125 GLY A O 1
ATOM 967 N N . GLY A 1 126 ? -22.866 12.431 52.953 1.00 41.03 126 GLY A N 1
ATOM 968 C CA . GLY A 1 126 ? -21.904 11.840 53.882 1.00 41.03 126 GLY A CA 1
ATOM 969 C C . GLY A 1 126 ? -21.478 10.461 53.371 1.00 41.03 126 GLY A C 1
ATOM 970 O O . GLY A 1 126 ? -22.248 9.527 53.549 1.00 41.03 126 GLY A O 1
ATOM 971 N N . SER A 1 127 ? -20.297 10.356 52.739 1.00 37.25 127 SER A N 1
ATOM 972 C CA . SER A 1 127 ? -19.391 9.181 52.665 1.00 37.25 127 SER A CA 1
ATOM 973 C C . SER A 1 127 ? -18.286 9.443 51.636 1.00 37.25 127 SER A C 1
ATOM 975 O O . SER A 1 127 ? -18.550 9.519 50.438 1.00 37.25 127 SER A O 1
ATOM 977 N N . GLY A 1 128 ? -17.053 9.624 52.112 1.00 47.62 128 GLY A N 1
ATOM 978 C CA . GLY A 1 128 ? -15.872 9.720 51.263 1.00 47.62 128 GLY A CA 1
ATOM 979 C C . GLY A 1 128 ? -15.491 8.370 50.660 1.00 47.62 128 GLY A C 1
ATOM 980 O O . GLY A 1 128 ? -15.638 7.336 51.304 1.00 47.62 128 GLY A O 1
ATOM 981 N N . PHE A 1 129 ? -14.942 8.411 49.450 1.00 42.38 129 PHE A N 1
ATOM 982 C CA . PHE A 1 129 ? -14.152 7.327 48.880 1.00 42.38 129 PHE A CA 1
ATOM 983 C C . PHE A 1 129 ? -12.839 7.932 48.402 1.00 42.38 129 PHE A C 1
ATOM 985 O O . PHE A 1 129 ? -12.820 8.861 47.594 1.00 42.38 129 PHE A O 1
ATOM 992 N N . GLY A 1 130 ? -11.765 7.479 49.044 1.00 39.38 130 GLY A N 1
ATOM 993 C CA . GLY A 1 130 ? -10.415 7.975 48.865 1.00 39.38 130 GLY A CA 1
ATOM 994 C C . GLY A 1 130 ? -9.871 7.691 47.471 1.00 39.38 130 GLY A C 1
ATOM 995 O O . GLY A 1 130 ? -10.085 6.628 46.897 1.00 39.38 130 GLY A O 1
ATOM 996 N N . ASN A 1 131 ? -9.126 8.674 46.975 1.00 49.31 131 ASN A N 1
ATOM 997 C CA . ASN A 1 131 ? -8.064 8.499 45.996 1.00 49.31 131 ASN A CA 1
ATOM 998 C C . ASN A 1 131 ? -7.081 7.425 46.481 1.00 49.31 131 ASN A C 1
ATOM 1000 O O . ASN A 1 131 ? -6.312 7.736 47.386 1.00 49.31 131 ASN A O 1
ATOM 1004 N N . THR A 1 132 ? -7.047 6.236 45.872 1.00 44.56 132 THR A N 1
ATOM 1005 C CA . THR A 1 132 ? -5.877 5.332 45.973 1.00 44.56 132 THR A CA 1
ATOM 1006 C C . THR A 1 132 ? -5.707 4.316 44.832 1.00 44.56 132 THR A C 1
ATOM 1008 O O . THR A 1 132 ? -4.919 3.403 45.001 1.00 44.56 132 THR A O 1
ATOM 1011 N N . ASP A 1 133 ? -6.329 4.465 43.655 1.00 46.91 133 ASP A N 1
ATOM 1012 C CA . ASP A 1 133 ? -6.135 3.485 42.555 1.00 46.91 133 ASP A CA 1
ATOM 1013 C C . ASP A 1 133 ? -5.767 4.132 41.203 1.00 46.91 133 ASP A C 1
ATOM 1015 O O . ASP A 1 133 ? -6.120 3.635 40.136 1.00 46.91 133 ASP A O 1
ATOM 1019 N N . ALA A 1 134 ? -5.064 5.270 41.231 1.00 52.47 134 ALA A N 1
ATOM 1020 C CA . ALA A 1 134 ? -4.615 5.986 40.028 1.00 52.47 134 ALA A CA 1
ATOM 1021 C C . ALA A 1 134 ? -3.136 5.734 39.651 1.00 52.47 134 ALA A C 1
ATOM 1023 O O . ALA A 1 134 ? -2.634 6.365 38.726 1.00 52.47 134 ALA A O 1
ATOM 1024 N N . GLU A 1 135 ? -2.437 4.828 40.341 1.00 54.34 135 GLU A N 1
ATOM 1025 C CA . GLU A 1 135 ? -0.963 4.739 40.330 1.00 54.34 135 GLU A CA 1
ATOM 1026 C C . GLU A 1 135 ? -0.396 3.456 39.688 1.00 54.34 135 GLU A C 1
ATOM 1028 O O . GLU A 1 135 ? 0.727 3.077 39.993 1.00 54.34 135 GLU A O 1
ATOM 1033 N N . ASP A 1 136 ? -1.126 2.769 38.800 1.00 63.00 136 ASP A N 1
ATOM 1034 C CA . ASP A 1 136 ? -0.627 1.501 38.220 1.00 63.00 136 ASP A CA 1
ATOM 1035 C C . ASP A 1 136 ? -0.872 1.356 36.706 1.00 63.00 136 ASP A C 1
ATOM 1037 O O . ASP A 1 136 ? -1.168 0.280 36.188 1.00 63.00 136 ASP A O 1
ATOM 1041 N N . LEU A 1 137 ? -0.766 2.467 35.962 1.00 68.00 137 LEU A N 1
ATOM 1042 C CA . LEU A 1 137 ? -0.930 2.468 34.497 1.00 68.00 137 LEU A CA 1
ATOM 1043 C C . LEU A 1 137 ? 0.389 2.564 33.702 1.00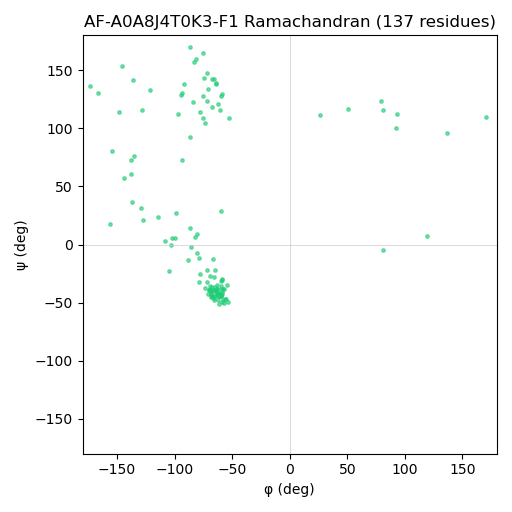 68.00 137 LEU A C 1
ATOM 1045 O O . LEU A 1 137 ? 0.348 2.546 32.475 1.00 68.00 137 LEU A O 1
ATOM 1049 N N . TYR A 1 138 ? 1.553 2.639 34.358 1.00 51.47 138 TYR A N 1
ATOM 1050 C CA . TYR A 1 138 ? 2.852 2.769 33.676 1.00 51.47 138 TYR A CA 1
ATOM 1051 C C . TYR A 1 138 ? 3.999 2.006 34.359 1.00 51.47 138 TYR A C 1
ATOM 1053 O O . TYR A 1 138 ? 5.031 2.599 34.663 1.00 51.47 138 TYR A O 1
ATOM 1061 N N . ASN A 1 139 ? 3.850 0.694 34.542 1.00 54.56 139 ASN A N 1
ATOM 1062 C CA . ASN A 1 139 ? 4.992 -0.216 34.695 1.00 54.56 139 ASN A CA 1
ATOM 1063 C C . ASN A 1 139 ? 4.890 -1.376 33.704 1.00 54.56 139 ASN A C 1
ATOM 1065 O O . ASN A 1 139 ? 3.782 -1.942 33.569 1.00 54.56 139 ASN A O 1
#

Mean predicted aligned error: 15.26 Å

Solvent-accessible surface area (backbone atoms only — not comparable to full-atom values): 9223 Å² total; per-residue (Å²): 131,70,61,63,70,59,50,58,68,75,46,70,73,45,42,73,66,42,53,49,50,36,54,50,42,15,51,54,47,41,53,51,50,32,54,55,43,52,56,49,51,52,55,47,42,74,75,40,79,85,59,86,84,76,88,68,70,86,55,84,66,84,51,46,68,30,46,56,59,25,54,75,72,58,63,65,80,62,51,73,68,56,51,52,52,51,52,57,48,53,54,52,52,63,73,54,59,82,67,76,84,71,85,70,72,95,82,74,87,88,72,84,83,85,91,81,82,89,84,92,84,89,84,86,82,91,85,91,80,80,94,80,84,86,86,80,88,85,127

Radius of gyration: 30.75 Å; Cα contacts (8 Å, |Δi|>4): 55; chains: 1; bounding box: 64×46×89 Å

Sequence (139 aa):
DVDLGYLAKVTQGFSGADLTEICQRACKQAIRESIEAEIRAERERQARPNAMEDESDPVPEITRRHFEEAMRFARRSVTENDVRKYEMFSQTLQQSRGIGGNFRFPGDPTGGATPGSGRPGAGVGGSGFGNTDAEDLYN

Nearest PDB structures (foldseek):
  7wub-assembly1_D  TM=8.310E-01  e=3.442E-11  Homo sapiens
  7wub-assembly1_A  TM=8.310E-01  e=3.442E-11  Homo sapiens
  7wub-assembly1_C  TM=8.310E-01  e=5.139E-11  Homo sapiens
  8u8i-assembly1_A  TM=9.354E-01  e=2.416E-06  Saccharomyces cerevisiae

Organism: NCBI:txid100268

pLDDT: mean 78.29, std 21.05, range [32.84, 97.75]

InterPro domains:
  IPR015415 Spastin/Vps4, C-terminal [PF09336] (59-91)
  IPR027417 P-loop containing nucleoside triphosphate hydrolase [SSF52540] (1-92)
  IPR041569 AAA ATPase, AAA+ lid domain [PF17862] (1-40)
  IPR050168 A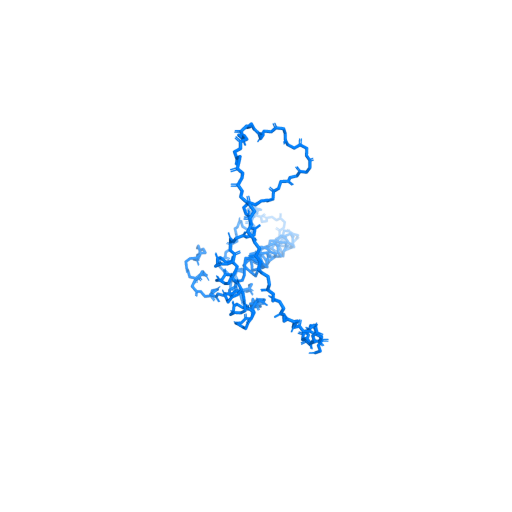AA ATPase domain-containing protein [PTHR23077] (1-95)